Protein AF-A0A0A0D261-F1 (afdb_monomer_lite)

Structure (mmCIF, N/CA/C/O backbone):
data_AF-A0A0A0D261-F1
#
_entry.id   AF-A0A0A0D261-F1
#
loop_
_atom_site.group_PDB
_atom_site.id
_atom_site.type_symbol
_atom_site.label_atom_id
_atom_site.label_alt_id
_atom_site.label_comp_id
_atom_site.label_asym_id
_atom_site.label_entity_id
_atom_site.label_seq_id
_atom_site.pdbx_PDB_ins_code
_atom_site.Cartn_x
_atom_site.Cartn_y
_atom_site.Cartn_z
_atom_site.occupancy
_atom_site.B_iso_or_equiv
_atom_site.auth_seq_id
_atom_site.auth_comp_id
_atom_site.auth_asym_id
_atom_site.auth_atom_id
_atom_site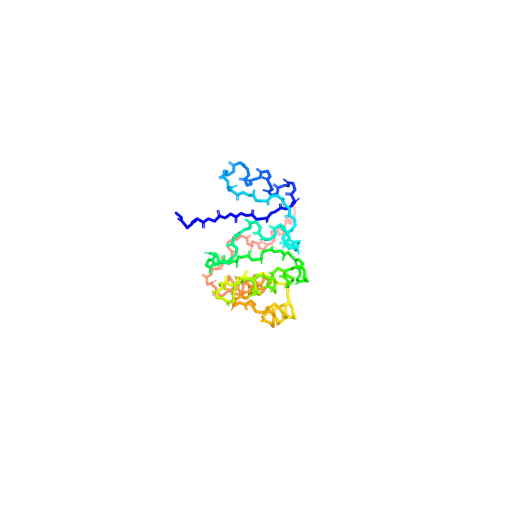.pdbx_PDB_model_num
ATOM 1 N N . GLY A 1 1 ? -12.262 15.986 -6.771 1.00 80.88 1 GLY A N 1
ATOM 2 C CA . GLY A 1 1 ? -11.494 14.756 -6.481 1.00 80.88 1 GLY A CA 1
ATOM 3 C C . GLY A 1 1 ? -12.122 14.017 -5.314 1.00 80.88 1 GLY A C 1
ATOM 4 O O . GLY A 1 1 ? -13.035 14.558 -4.700 1.00 80.88 1 GLY A O 1
ATOM 5 N N . ARG A 1 2 ? -11.674 12.793 -5.013 1.00 89.00 2 ARG A N 1
ATOM 6 C CA . ARG A 1 2 ? -11.987 12.128 -3.732 1.00 89.00 2 ARG A CA 1
ATOM 7 C C . ARG A 1 2 ? -11.030 12.676 -2.657 1.00 89.00 2 ARG A C 1
ATOM 9 O O . ARG A 1 2 ? -9.882 12.922 -3.016 1.00 89.00 2 ARG A O 1
ATOM 16 N N . PRO A 1 3 ? -11.467 12.891 -1.403 1.00 92.88 3 PRO A N 1
ATOM 17 C CA . PRO A 1 3 ? -10.566 13.320 -0.335 1.00 92.88 3 PRO A CA 1
ATOM 18 C C . PRO A 1 3 ? -9.530 12.228 -0.055 1.00 92.88 3 PRO A C 1
ATOM 20 O O . PRO A 1 3 ? -9.871 11.042 -0.064 1.00 92.88 3 PRO A O 1
ATOM 23 N N . PHE A 1 4 ? -8.284 12.638 0.160 1.00 96.75 4 PHE A N 1
ATOM 24 C CA . PHE A 1 4 ? -7.164 11.761 0.479 1.00 96.75 4 PHE A CA 1
ATOM 25 C C . PHE A 1 4 ? -6.130 12.528 1.310 1.00 96.75 4 PHE A C 1
ATOM 27 O O . PHE A 1 4 ? -6.078 13.754 1.244 1.00 96.75 4 PHE A O 1
ATOM 34 N N . LEU A 1 5 ? -5.309 11.781 2.043 1.00 97.38 5 LEU A N 1
ATOM 35 C CA . LEU A 1 5 ? -4.115 12.260 2.735 1.00 97.38 5 LEU A CA 1
ATOM 36 C C . LEU A 1 5 ? -2.947 11.339 2.378 1.00 97.38 5 LEU A C 1
ATOM 38 O O . LEU A 1 5 ? -3.167 10.211 1.926 1.00 97.38 5 LEU A O 1
ATOM 42 N N . VAL A 1 6 ? -1.721 11.803 2.591 1.00 98.31 6 VAL A N 1
ATOM 43 C CA . VAL A 1 6 ? -0.502 11.018 2.356 1.00 98.31 6 VAL A CA 1
ATOM 44 C C . VAL A 1 6 ? 0.251 10.808 3.670 1.00 98.31 6 VAL A C 1
ATOM 46 O O . VAL A 1 6 ? 0.303 11.710 4.498 1.00 98.31 6 VAL A O 1
ATOM 49 N N . ILE A 1 7 ? 0.829 9.622 3.871 1.00 98.50 7 ILE A N 1
ATOM 50 C CA . ILE A 1 7 ? 1.839 9.377 4.909 1.00 98.50 7 ILE A CA 1
ATOM 51 C C . ILE A 1 7 ? 3.184 9.257 4.198 1.00 98.50 7 ILE A C 1
ATOM 53 O O . ILE A 1 7 ? 3.288 8.480 3.250 1.00 98.50 7 ILE A O 1
ATOM 57 N N . GLU A 1 8 ? 4.177 10.033 4.618 1.00 97.94 8 GLU A N 1
ATOM 58 C CA . GLU A 1 8 ? 5.483 10.101 3.956 1.00 97.94 8 GLU A CA 1
ATOM 59 C C . GLU A 1 8 ? 6.569 10.543 4.948 1.00 97.94 8 GLU A C 1
ATOM 61 O O . GLU A 1 8 ? 6.310 11.377 5.819 1.00 97.94 8 GLU A O 1
ATOM 66 N N . ASP A 1 9 ? 7.784 10.007 4.819 1.00 96.12 9 ASP A N 1
ATOM 67 C CA . ASP A 1 9 ? 8.934 10.344 5.669 1.00 96.12 9 ASP A CA 1
ATOM 68 C C . ASP A 1 9 ? 10.150 10.875 4.896 1.00 96.12 9 ASP A C 1
ATOM 70 O O . ASP A 1 9 ? 11.070 11.417 5.511 1.00 96.12 9 ASP A O 1
ATOM 74 N N . ALA A 1 10 ? 10.145 10.810 3.562 1.00 95.94 10 ALA A N 1
ATOM 75 C CA . ALA A 1 10 ? 11.233 11.319 2.742 1.00 95.94 10 ALA A CA 1
ATOM 76 C C . ALA A 1 10 ? 11.102 12.825 2.443 1.00 95.94 10 ALA A C 1
ATOM 78 O O . ALA A 1 10 ? 10.098 13.302 1.905 1.00 95.94 10 ALA A O 1
ATOM 79 N N . ASP A 1 11 ? 12.180 13.578 2.685 1.00 96.44 11 ASP A N 1
ATOM 80 C CA . ASP A 1 11 ? 12.224 15.042 2.529 1.00 96.44 11 ASP A CA 1
ATOM 81 C C . ASP A 1 11 ? 11.793 15.534 1.137 1.00 96.44 11 ASP A C 1
ATOM 83 O O . ASP A 1 11 ? 11.065 16.521 1.002 1.00 96.44 11 ASP A O 1
ATOM 87 N N . GLN A 1 12 ? 12.240 14.854 0.075 1.00 96.81 12 GLN A N 1
ATOM 88 C CA . GLN A 1 12 ? 11.976 15.296 -1.295 1.00 96.81 12 GLN A CA 1
ATOM 89 C C . GLN A 1 12 ? 10.485 15.160 -1.679 1.00 96.81 12 GLN A C 1
ATOM 91 O O . GLN A 1 12 ? 9.918 16.147 -2.161 1.00 96.81 12 GLN A O 1
ATOM 96 N N . PRO A 1 13 ? 9.817 14.002 -1.499 1.00 96.19 13 PRO A N 1
ATOM 97 C CA . PRO A 1 13 ? 8.365 13.904 -1.645 1.00 96.19 13 PRO A CA 1
ATOM 98 C C . PRO A 1 13 ? 7.590 14.876 -0.749 1.00 96.19 13 PRO A C 1
ATOM 100 O O . PRO A 1 13 ? 6.662 15.524 -1.236 1.00 96.19 13 PRO A O 1
ATOM 103 N N . LEU A 1 14 ? 7.999 15.053 0.514 1.00 97.88 14 LEU A N 1
ATOM 104 C CA . LEU A 1 14 ? 7.348 15.980 1.447 1.00 97.88 14 LEU A CA 1
ATOM 105 C C . LEU A 1 14 ? 7.334 17.423 0.936 1.00 97.88 14 LEU A C 1
ATOM 107 O O . LEU A 1 14 ? 6.302 18.093 1.016 1.00 97.88 14 LEU A O 1
ATOM 111 N N . ALA A 1 15 ? 8.445 17.900 0.367 1.00 97.50 15 ALA A N 1
ATOM 112 C CA . ALA A 1 15 ? 8.504 19.231 -0.235 1.00 97.50 15 ALA A CA 1
ATOM 113 C C . ALA A 1 15 ? 7.461 19.394 -1.356 1.00 97.50 15 ALA A C 1
ATOM 115 O O . ALA A 1 15 ? 6.709 20.369 -1.365 1.00 97.50 15 ALA A O 1
ATOM 116 N N . ARG A 1 16 ? 7.336 18.395 -2.241 1.00 97.88 16 ARG A N 1
ATOM 117 C CA . ARG A 1 16 ? 6.357 18.409 -3.344 1.00 97.88 16 ARG A CA 1
ATOM 118 C C . ARG A 1 16 ? 4.913 18.345 -2.852 1.00 97.88 16 ARG A C 1
ATOM 120 O O . ARG A 1 16 ? 4.054 19.034 -3.393 1.00 97.88 16 ARG A O 1
ATOM 127 N N . LEU A 1 17 ? 4.633 17.531 -1.834 1.00 97.94 17 LEU A N 1
ATOM 128 C CA . LEU A 1 17 ? 3.298 17.428 -1.231 1.00 97.94 17 LEU A CA 1
ATOM 129 C C . LEU A 1 17 ? 2.875 18.762 -0.608 1.00 97.94 17 LEU A C 1
ATOM 131 O O . LEU A 1 17 ? 1.736 19.197 -0.788 1.00 97.94 17 LEU A O 1
ATOM 135 N N . ARG A 1 18 ? 3.816 19.447 0.054 1.00 96.62 18 ARG A N 1
ATOM 136 C CA . ARG A 1 18 ? 3.605 20.779 0.625 1.00 96.62 18 ARG A CA 1
ATOM 137 C C . ARG A 1 18 ? 3.319 21.824 -0.449 1.00 96.62 18 ARG A C 1
ATOM 139 O O . ARG A 1 18 ? 2.368 22.586 -0.303 1.00 96.62 18 ARG A O 1
ATOM 146 N N . GLU A 1 19 ? 4.112 21.849 -1.518 1.00 97.81 19 GLU A N 1
ATOM 147 C CA . GLU A 1 19 ? 3.897 22.738 -2.670 1.00 97.81 19 GLU A CA 1
ATOM 148 C C . GLU A 1 19 ? 2.536 22.494 -3.336 1.00 97.81 19 GLU A C 1
ATOM 150 O O . GLU A 1 19 ? 1.864 23.439 -3.744 1.00 97.81 19 GLU A O 1
ATOM 155 N N . ALA A 1 20 ? 2.100 21.234 -3.392 1.00 97.19 20 ALA A N 1
ATOM 156 C CA . ALA A 1 20 ? 0.804 20.840 -3.934 1.00 97.19 20 ALA A CA 1
ATOM 157 C C . ALA A 1 20 ? -0.381 21.078 -2.975 1.00 97.19 20 ALA A C 1
ATOM 159 O O . ALA A 1 20 ? -1.527 20.856 -3.369 1.00 97.19 20 ALA A O 1
ATOM 160 N N . GLY A 1 21 ? -0.136 21.503 -1.728 1.00 97.06 21 GLY A N 1
ATOM 161 C CA . GLY A 1 21 ? -1.181 21.702 -0.719 1.00 97.06 21 GLY A CA 1
ATOM 162 C C . GLY A 1 21 ? -1.893 20.41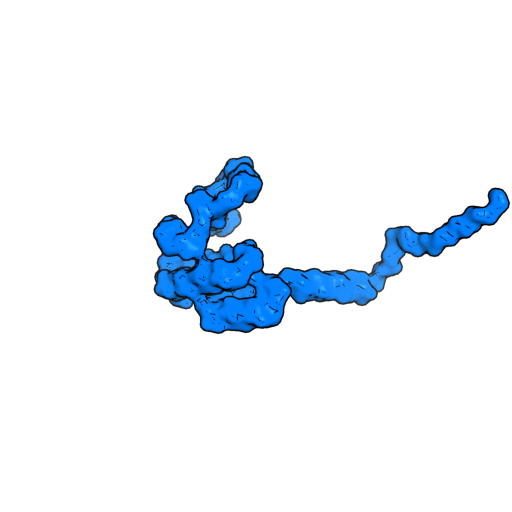0 -0.300 1.00 97.06 21 GLY A C 1
ATOM 163 O O . GLY A 1 21 ? -3.070 20.451 0.056 1.00 97.06 21 GLY A O 1
ATOM 164 N N . ILE A 1 22 ? -1.209 19.265 -0.380 1.00 97.69 22 ILE A N 1
ATOM 165 C CA . ILE A 1 22 ? -1.761 17.952 -0.029 1.00 97.69 22 ILE A CA 1
ATOM 166 C C . ILE A 1 22 ? -1.598 17.712 1.475 1.00 97.69 22 ILE A C 1
ATOM 168 O O . ILE A 1 22 ? -0.503 17.831 2.029 1.00 97.69 22 ILE A O 1
ATOM 172 N N . GLU A 1 23 ? -2.693 17.338 2.137 1.00 97.50 23 GLU A N 1
ATOM 173 C CA . GLU A 1 23 ? -2.677 16.940 3.545 1.00 97.50 23 GLU A CA 1
ATOM 174 C C . GLU A 1 23 ? -1.739 15.745 3.750 1.00 97.50 23 GLU A C 1
ATOM 176 O O . GLU A 1 23 ? -1.866 14.715 3.084 1.00 97.50 23 GLU A O 1
ATOM 181 N N . THR A 1 24 ? -0.775 15.904 4.658 1.00 98.38 24 THR A N 1
ATOM 182 C CA . THR A 1 24 ? 0.314 14.942 4.835 1.00 98.38 24 THR A CA 1
ATOM 183 C C . THR A 1 24 ? 0.597 14.695 6.312 1.00 98.38 24 THR A C 1
ATOM 185 O O . THR A 1 24 ? 0.771 15.63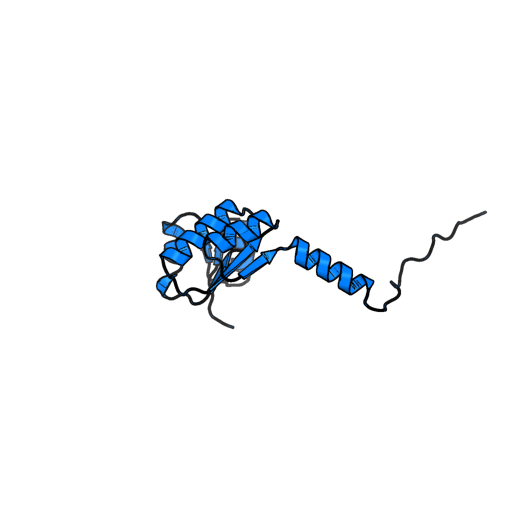8 7.084 1.00 98.38 24 THR A O 1
ATOM 188 N N . ILE A 1 25 ? 0.686 13.423 6.688 1.00 98.38 25 ILE A N 1
ATOM 189 C CA . ILE A 1 25 ? 1.221 12.956 7.965 1.00 98.38 25 ILE A CA 1
ATOM 190 C C . ILE A 1 25 ? 2.701 12.653 7.737 1.00 98.38 25 ILE A C 1
ATOM 192 O O . ILE A 1 25 ? 3.046 11.805 6.917 1.00 98.38 25 ILE A O 1
ATOM 196 N N . ILE A 1 26 ? 3.575 13.355 8.454 1.00 98.06 26 ILE A N 1
ATOM 197 C CA . ILE A 1 26 ? 5.020 13.144 8.347 1.00 98.06 26 ILE A CA 1
ATOM 198 C C . ILE A 1 26 ? 5.412 11.985 9.262 1.00 98.06 26 ILE A C 1
ATOM 200 O O . ILE A 1 26 ? 5.279 12.095 10.482 1.00 98.06 26 ILE A O 1
ATOM 204 N N . GLY A 1 27 ? 5.894 10.889 8.683 1.00 97.62 27 GLY A N 1
ATOM 205 C CA . GLY A 1 27 ? 6.343 9.719 9.431 1.00 97.62 27 GLY A CA 1
ATOM 206 C C . GLY A 1 27 ? 6.306 8.429 8.620 1.00 97.62 27 GLY A C 1
ATOM 207 O O . GLY A 1 27 ? 5.739 8.367 7.533 1.00 97.62 27 GLY A O 1
ATOM 208 N N . ASN A 1 28 ? 6.907 7.379 9.174 1.00 97.44 28 ASN A N 1
ATOM 209 C CA . ASN A 1 28 ? 6.965 6.074 8.531 1.00 97.44 28 ASN A CA 1
ATOM 210 C C . ASN A 1 28 ? 5.657 5.297 8.762 1.00 97.44 28 ASN A C 1
ATOM 212 O O . ASN A 1 28 ? 5.311 4.979 9.900 1.00 97.44 28 ASN A O 1
ATOM 216 N N . ALA A 1 29 ? 4.953 4.948 7.684 1.00 97.88 29 ALA A N 1
ATOM 217 C CA . ALA A 1 29 ? 3.674 4.234 7.736 1.00 97.88 29 ALA A CA 1
ATOM 218 C C . ALA A 1 29 ? 3.757 2.803 8.310 1.00 97.88 29 ALA A C 1
ATOM 220 O O . ALA A 1 29 ? 2.726 2.226 8.643 1.00 97.88 29 ALA A O 1
ATOM 221 N N . VAL A 1 30 ? 4.952 2.217 8.440 1.00 98.00 30 VAL A N 1
ATOM 222 C CA . VAL A 1 30 ? 5.158 0.928 9.125 1.00 98.00 30 VAL A CA 1
ATOM 223 C C . VAL A 1 30 ? 4.907 1.054 10.632 1.00 98.00 30 VAL A C 1
ATOM 225 O O . VAL A 1 30 ? 4.520 0.077 11.275 1.00 98.00 30 VAL A O 1
ATOM 228 N N . VAL A 1 31 ? 5.110 2.247 11.200 1.00 98.25 31 VAL A N 1
ATOM 229 C CA . VAL A 1 31 ? 4.896 2.527 12.624 1.00 98.25 31 VAL A CA 1
ATOM 230 C C . VAL A 1 31 ? 3.396 2.630 12.898 1.00 98.25 31 VAL A C 1
ATOM 232 O O . VAL A 1 31 ? 2.716 3.501 12.353 1.00 98.25 31 VAL A O 1
ATOM 235 N N . ALA A 1 32 ? 2.882 1.759 13.769 1.00 96.94 32 ALA A N 1
ATOM 236 C CA . ALA A 1 32 ? 1.451 1.644 14.053 1.00 96.94 32 ALA A CA 1
ATOM 237 C C . ALA A 1 32 ? 0.833 2.959 14.549 1.00 96.94 32 ALA A C 1
ATOM 239 O O . ALA A 1 32 ? -0.280 3.310 14.158 1.00 96.94 32 ALA A O 1
ATOM 240 N N . GLU A 1 33 ? 1.563 3.718 15.369 1.00 97.75 33 GLU A N 1
ATOM 241 C CA . GLU A 1 33 ? 1.133 5.024 15.864 1.00 97.75 33 GLU A CA 1
ATOM 242 C C . GLU A 1 33 ? 0.965 6.036 14.726 1.00 97.75 33 GLU A C 1
ATOM 244 O O . GLU A 1 33 ? -0.011 6.782 14.718 1.00 97.75 33 GLU A O 1
ATOM 249 N N . VAL A 1 34 ? 1.874 6.037 13.742 1.00 98.31 34 VAL A N 1
ATOM 250 C CA . VAL A 1 34 ? 1.802 6.918 12.565 1.00 98.31 34 VAL A CA 1
ATOM 251 C C . VAL A 1 34 ? 0.650 6.494 11.661 1.00 98.31 34 VAL A C 1
ATOM 253 O O . VAL A 1 34 ? -0.164 7.325 11.263 1.00 98.31 34 VAL A O 1
ATOM 256 N N . LEU A 1 35 ? 0.539 5.197 11.368 1.00 98.00 35 LEU A N 1
ATOM 257 C CA . LEU A 1 35 ? -0.530 4.658 10.531 1.00 98.00 35 LEU A CA 1
ATOM 258 C C . LEU A 1 35 ? -1.919 4.901 11.148 1.00 98.00 35 LEU A C 1
ATOM 260 O O . LEU A 1 35 ? -2.881 5.193 10.435 1.00 98.00 35 LEU A O 1
ATOM 264 N N . GLY A 1 36 ? -2.020 4.848 12.479 1.00 96.75 36 GLY A N 1
ATOM 265 C CA . GLY A 1 36 ? -3.244 5.125 13.231 1.00 96.75 36 GLY A CA 1
ATOM 266 C C . GLY A 1 36 ? -3.775 6.552 13.059 1.00 96.75 36 GLY A C 1
ATOM 267 O O . GLY A 1 36 ? -4.990 6.758 13.107 1.00 96.75 36 GLY A O 1
ATOM 268 N N . LEU A 1 37 ? -2.905 7.528 12.773 1.00 97.69 37 LEU A N 1
ATOM 269 C CA . LEU A 1 37 ? -3.306 8.914 12.503 1.00 97.69 37 LEU A CA 1
ATOM 270 C C . LEU A 1 37 ? -4.129 9.053 11.209 1.00 97.69 37 LEU A C 1
ATOM 272 O O . LEU A 1 37 ? -4.849 10.036 11.049 1.00 97.69 37 LEU A O 1
ATOM 276 N N . ALA A 1 38 ? -4.081 8.068 10.305 1.00 97.25 38 ALA A N 1
ATOM 277 C CA . ALA A 1 38 ? -4.783 8.108 9.021 1.00 97.25 38 ALA A CA 1
ATOM 278 C C . ALA A 1 38 ? -6.264 7.686 9.080 1.00 97.25 38 ALA A C 1
ATOM 280 O O . ALA A 1 38 ? -6.917 7.606 8.040 1.00 97.25 38 ALA A O 1
ATOM 281 N N . ASN A 1 39 ? -6.809 7.405 10.272 1.00 96.50 39 ASN A N 1
ATOM 282 C CA . ASN A 1 39 ? -8.216 7.029 10.469 1.00 96.50 39 ASN A CA 1
ATOM 283 C C . ASN A 1 39 ? -8.679 5.881 9.543 1.00 96.50 39 ASN A C 1
ATOM 285 O O . ASN A 1 39 ? -9.742 5.930 8.912 1.00 96.50 39 ASN A O 1
ATOM 289 N N . LEU A 1 40 ? -7.872 4.818 9.472 1.00 97.19 40 LEU A N 1
ATOM 290 C CA . LEU A 1 40 ? -8.151 3.634 8.655 1.00 97.19 40 LEU A CA 1
ATOM 291 C C . LEU A 1 40 ? -9.558 3.027 8.838 1.00 97.19 40 LEU A C 1
ATOM 293 O O . LEU A 1 40 ? -10.121 2.596 7.829 1.00 97.19 40 LEU A O 1
ATOM 297 N N . PRO A 1 41 ? -10.182 3.025 10.039 1.00 97.25 41 PRO A N 1
ATOM 298 C CA . PRO A 1 41 ? -11.554 2.535 10.203 1.00 97.25 41 PRO A CA 1
ATOM 299 C C . PRO A 1 41 ? -12.595 3.241 9.319 1.00 97.25 41 PRO A C 1
ATOM 301 O O . PRO A 1 41 ? -13.584 2.625 8.932 1.00 97.25 41 PRO A O 1
ATOM 304 N N . ALA A 1 42 ? -12.381 4.515 8.973 1.00 95.81 42 ALA A N 1
ATOM 305 C CA . ALA A 1 42 ? -13.269 5.281 8.093 1.00 95.81 42 ALA A CA 1
ATOM 306 C C . ALA A 1 42 ? -12.784 5.341 6.632 1.00 95.81 42 ALA A C 1
ATOM 308 O O . ALA A 1 42 ? -13.523 5.783 5.743 1.00 95.81 42 ALA A O 1
ATOM 309 N N . ALA A 1 43 ? -11.545 4.924 6.362 1.00 97.19 43 ALA A N 1
ATOM 310 C CA . ALA A 1 43 ? -10.975 4.935 5.025 1.00 97.19 43 ALA A CA 1
ATOM 311 C C . ALA A 1 43 ? -11.623 3.858 4.139 1.00 97.19 43 ALA A C 1
ATOM 313 O O . ALA A 1 43 ? -11.826 2.716 4.544 1.00 97.19 43 ALA A O 1
ATOM 314 N N . ARG A 1 44 ? -11.935 4.219 2.889 1.00 96.56 44 ARG A N 1
ATOM 315 C CA . ARG A 1 44 ? -12.485 3.275 1.896 1.00 96.56 44 ARG A CA 1
ATOM 316 C C . ARG A 1 44 ? -11.404 2.546 1.109 1.00 96.56 44 ARG A C 1
ATOM 318 O O . ARG A 1 44 ? -11.648 1.453 0.609 1.00 96.56 44 ARG A O 1
ATOM 325 N N . GLN A 1 45 ? -10.261 3.196 0.912 1.00 98.06 45 GLN A N 1
ATOM 326 C CA . GLN A 1 45 ? -9.183 2.719 0.055 1.00 98.06 45 GLN A CA 1
ATOM 327 C C . GLN A 1 45 ? -7.835 3.116 0.655 1.00 98.06 45 GLN A C 1
ATOM 329 O O . GLN A 1 45 ? -7.721 4.202 1.221 1.00 98.06 45 GLN A O 1
ATOM 334 N N . LEU A 1 46 ? -6.834 2.259 0.479 1.00 98.50 46 LEU A N 1
ATOM 335 C CA . LEU A 1 46 ? -5.439 2.499 0.825 1.00 98.50 46 LEU A CA 1
ATOM 336 C C . LEU A 1 46 ? -4.562 2.142 -0.375 1.00 98.50 46 LEU A C 1
ATOM 338 O O . LEU A 1 46 ? -4.670 1.045 -0.921 1.00 98.50 46 LEU A O 1
ATOM 342 N N . ALA A 1 47 ? -3.682 3.062 -0.762 1.00 98.38 47 ALA A N 1
ATOM 343 C CA . ALA A 1 47 ? -2.617 2.798 -1.718 1.00 98.38 47 ALA A CA 1
ATOM 344 C C . ALA A 1 47 ? -1.287 2.671 -0.965 1.00 98.38 47 ALA A C 1
ATOM 346 O O . ALA A 1 47 ? -0.884 3.600 -0.271 1.00 98.38 47 ALA A O 1
ATOM 347 N N . VAL A 1 48 ? -0.605 1.535 -1.113 1.00 98.38 48 VAL A N 1
ATOM 348 C CA . VAL A 1 48 ? 0.718 1.281 -0.528 1.00 98.38 48 VAL A CA 1
ATOM 349 C C . VAL A 1 48 ? 1.749 1.309 -1.651 1.00 98.38 48 VAL A C 1
ATOM 351 O O . VAL A 1 48 ? 1.896 0.347 -2.404 1.00 98.38 48 VAL A O 1
ATOM 354 N N . ALA A 1 49 ? 2.440 2.440 -1.783 1.00 96.06 49 ALA A N 1
ATOM 355 C CA . ALA A 1 49 ? 3.435 2.687 -2.831 1.00 96.06 49 ALA A CA 1
ATOM 356 C C . ALA A 1 49 ? 4.888 2.594 -2.323 1.00 96.06 49 ALA A C 1
ATOM 358 O O . ALA A 1 49 ? 5.797 3.146 -2.943 1.00 96.06 49 ALA A O 1
ATOM 359 N N . VAL A 1 50 ? 5.098 1.896 -1.204 1.00 94.50 50 VAL A N 1
ATOM 360 C CA . VAL A 1 50 ? 6.414 1.683 -0.589 1.00 94.50 50 VAL A CA 1
ATOM 361 C C . VAL A 1 50 ? 7.214 0.679 -1.432 1.00 94.50 50 VAL A C 1
ATOM 363 O O . VAL A 1 50 ? 6.674 -0.374 -1.771 1.00 94.50 50 VAL A O 1
ATOM 366 N N . PRO A 1 51 ? 8.474 0.976 -1.806 1.00 90.69 51 PRO A N 1
ATOM 367 C CA . PRO A 1 51 ? 9.266 0.104 -2.678 1.00 90.69 51 PRO A CA 1
ATOM 368 C C . PRO A 1 51 ? 9.695 -1.200 -1.995 1.00 90.69 51 PRO A C 1
ATOM 370 O O . PRO A 1 51 ? 9.909 -2.207 -2.661 1.00 90.69 51 PRO A O 1
ATOM 373 N N . ASN A 1 52 ? 9.833 -1.191 -0.669 1.00 95.25 52 ASN A N 1
ATOM 374 C CA . ASN A 1 52 ? 10.193 -2.370 0.101 1.00 95.25 52 ASN A CA 1
ATOM 375 C C . ASN A 1 52 ? 8.948 -3.225 0.387 1.00 95.25 52 ASN A C 1
ATOM 377 O O . ASN A 1 52 ? 8.041 -2.800 1.102 1.00 95.25 52 ASN A O 1
ATOM 381 N N . ALA A 1 53 ? 8.920 -4.454 -0.130 1.00 94.12 53 ALA A N 1
ATOM 382 C CA . ALA A 1 53 ? 7.771 -5.343 0.009 1.00 94.12 53 ALA A CA 1
ATOM 383 C C . ALA A 1 53 ? 7.508 -5.830 1.444 1.00 94.12 53 ALA A C 1
ATOM 385 O O . ALA A 1 53 ? 6.359 -6.117 1.779 1.00 94.12 53 ALA A O 1
ATOM 386 N N . PHE A 1 54 ? 8.528 -5.896 2.305 1.00 96.19 54 PHE A N 1
ATOM 387 C CA . PHE A 1 54 ? 8.332 -6.242 3.716 1.00 96.19 54 PHE A CA 1
ATOM 388 C C . PHE A 1 54 ? 7.636 -5.105 4.462 1.00 96.19 54 PHE A C 1
ATOM 390 O O . PHE A 1 54 ? 6.674 -5.343 5.189 1.00 96.19 54 PHE A O 1
ATOM 397 N N . GLU A 1 55 ? 8.080 -3.867 4.241 1.00 97.88 55 GLU A N 1
ATOM 398 C CA . GLU A 1 55 ? 7.442 -2.672 4.803 1.00 97.88 55 GLU A CA 1
ATOM 399 C C . GLU A 1 55 ? 6.012 -2.519 4.283 1.00 97.88 55 GLU A C 1
ATOM 401 O O . GLU A 1 55 ? 5.075 -2.355 5.067 1.00 97.88 55 GLU A O 1
ATOM 406 N N . ALA A 1 56 ? 5.821 -2.673 2.968 1.00 98.25 56 ALA A N 1
ATOM 407 C CA . ALA A 1 56 ? 4.499 -2.682 2.360 1.00 98.25 56 ALA A CA 1
ATOM 408 C C . ALA A 1 56 ? 3.606 -3.768 2.981 1.00 98.25 56 ALA A C 1
ATOM 410 O O . ALA A 1 56 ? 2.459 -3.493 3.327 1.00 98.25 56 ALA A O 1
ATOM 411 N N . GLY A 1 57 ? 4.137 -4.974 3.195 1.00 98.31 57 GLY A N 1
ATOM 412 C CA . GLY A 1 57 ? 3.425 -6.068 3.849 1.00 98.31 57 GLY A CA 1
ATOM 413 C C . GLY A 1 57 ? 2.985 -5.737 5.276 1.00 98.31 57 GLY A C 1
ATOM 414 O O . GLY A 1 57 ? 1.838 -6.005 5.638 1.00 98.31 57 GLY A O 1
ATOM 415 N N . GLN A 1 58 ? 3.843 -5.094 6.074 1.00 98.50 58 GLN A N 1
ATOM 416 C CA . GLN A 1 58 ? 3.471 -4.643 7.420 1.00 98.50 58 GLN A CA 1
ATOM 417 C C . GLN A 1 58 ? 2.313 -3.642 7.378 1.00 98.50 58 GLN A C 1
ATOM 419 O O . GLN A 1 58 ? 1.344 -3.803 8.120 1.00 98.50 58 GLN A O 1
ATOM 424 N N . ILE A 1 59 ? 2.369 -2.664 6.471 1.00 98.69 59 ILE A N 1
ATOM 425 C CA . ILE A 1 59 ? 1.302 -1.669 6.292 1.00 98.69 59 ILE A CA 1
ATOM 426 C C . ILE A 1 59 ? -0.009 -2.352 5.887 1.00 98.69 59 ILE A C 1
ATOM 428 O O . ILE A 1 59 ? -1.055 -2.070 6.469 1.00 98.69 59 ILE A O 1
ATOM 432 N N . VAL A 1 60 ? 0.038 -3.283 4.926 1.00 98.75 60 VAL A N 1
ATOM 433 C CA . VAL A 1 60 ? -1.132 -4.052 4.466 1.00 98.75 60 VAL A CA 1
ATOM 434 C C . VAL A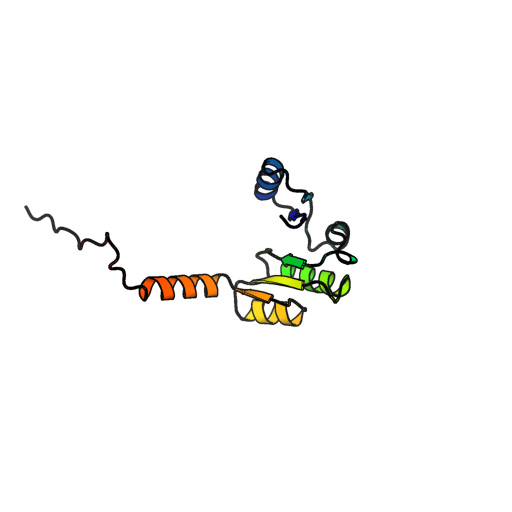 1 60 ? -1.762 -4.825 5.625 1.00 98.75 60 VAL A C 1
ATOM 436 O O . VAL A 1 60 ? -2.967 -4.711 5.852 1.00 98.75 60 VAL A O 1
ATOM 439 N N . SER A 1 61 ? -0.956 -5.570 6.387 1.00 98.50 61 SER A N 1
ATOM 440 C CA . SER A 1 61 ? -1.441 -6.385 7.503 1.00 98.50 61 SER A CA 1
ATOM 441 C C . SER A 1 61 ? -2.068 -5.527 8.603 1.00 98.50 61 SER A C 1
ATOM 443 O O . SER A 1 61 ? -3.148 -5.853 9.099 1.00 98.50 61 SER A O 1
ATOM 445 N N . GLN A 1 62 ? -1.418 -4.423 8.981 1.00 98.44 62 GLN A N 1
ATOM 446 C CA . GLN A 1 62 ? -1.944 -3.502 9.990 1.00 98.44 62 GLN A CA 1
ATOM 447 C C . GLN A 1 62 ? -3.237 -2.835 9.513 1.00 98.44 62 GLN A C 1
ATOM 449 O O . GLN A 1 62 ? -4.211 -2.757 10.264 1.00 98.44 62 GLN A O 1
ATOM 454 N N . ALA A 1 63 ? -3.287 -2.412 8.249 1.00 98.44 63 ALA A N 1
ATOM 455 C CA . ALA A 1 63 ? -4.467 -1.766 7.701 1.00 98.44 63 ALA A CA 1
ATOM 456 C C . ALA A 1 63 ? -5.662 -2.710 7.594 1.00 98.44 63 ALA A C 1
ATOM 458 O O . ALA A 1 63 ? -6.778 -2.329 7.949 1.00 98.44 63 ALA A O 1
ATOM 459 N N . ARG A 1 64 ? -5.426 -3.957 7.176 1.00 98.25 64 ARG A N 1
ATOM 460 C CA . ARG A 1 64 ? -6.465 -4.985 7.116 1.00 98.25 64 ARG A CA 1
ATOM 461 C C . ARG A 1 64 ? -6.978 -5.358 8.508 1.00 98.25 64 ARG A C 1
ATOM 463 O O . ARG A 1 64 ? -8.174 -5.590 8.662 1.00 98.25 64 ARG A O 1
ATOM 470 N N . ALA A 1 65 ? -6.108 -5.371 9.521 1.00 97.88 65 ALA A N 1
ATOM 471 C CA . ALA A 1 65 ? -6.509 -5.586 10.910 1.00 97.88 65 ALA A CA 1
ATOM 472 C C . ALA A 1 65 ? -7.362 -4.427 11.459 1.00 97.88 65 ALA A C 1
ATOM 474 O O . ALA A 1 65 ? -8.365 -4.669 12.127 1.00 97.88 65 ALA A O 1
ATOM 475 N N . ALA A 1 66 ? -6.999 -3.178 11.151 1.00 97.88 66 ALA A N 1
ATOM 476 C CA . ALA A 1 66 ? -7.745 -1.993 11.578 1.00 97.88 66 ALA A CA 1
ATOM 477 C C . ALA A 1 66 ? -9.096 -1.843 10.857 1.00 97.88 66 ALA A C 1
ATOM 479 O O . ALA A 1 66 ? -10.066 -1.356 11.439 1.00 97.88 66 ALA A O 1
ATOM 480 N N . ASN A 1 67 ? -9.163 -2.249 9.588 1.00 98.38 67 ASN A N 1
ATOM 481 C CA . ASN A 1 67 ? -10.371 -2.206 8.779 1.00 98.38 67 ASN A CA 1
ATOM 482 C C . ASN A 1 67 ? -10.407 -3.394 7.800 1.00 98.38 67 ASN A C 1
ATOM 484 O O . ASN A 1 67 ? -9.875 -3.298 6.693 1.00 98.38 67 ASN A O 1
ATOM 488 N N . PRO A 1 68 ? -11.094 -4.499 8.145 1.00 97.81 68 PRO A N 1
ATOM 489 C CA . PRO A 1 68 ? -11.205 -5.656 7.258 1.00 97.81 68 PRO A CA 1
ATOM 490 C C . PRO A 1 68 ? -11.839 -5.349 5.894 1.00 97.81 68 PRO A C 1
ATOM 492 O O . PRO A 1 68 ? -11.590 -6.078 4.937 1.00 97.81 68 PRO A O 1
ATOM 495 N N . GLY A 1 69 ? -12.633 -4.275 5.788 1.00 97.75 69 GLY A N 1
ATOM 496 C CA . GLY A 1 69 ? -13.339 -3.869 4.571 1.00 97.75 69 GLY A CA 1
ATOM 497 C C . GLY A 1 69 ? -12.633 -2.812 3.713 1.00 97.75 69 GLY A C 1
ATOM 498 O O . GLY A 1 69 ? -13.182 -2.430 2.680 1.00 97.75 69 GLY A O 1
ATOM 499 N N . ILE A 1 70 ? -11.456 -2.311 4.107 1.00 98.25 70 ILE A N 1
ATOM 500 C CA . ILE A 1 70 ? -10.719 -1.313 3.313 1.00 98.25 70 ILE A CA 1
ATOM 501 C C . ILE A 1 70 ? -10.205 -1.931 2.010 1.00 98.25 70 ILE A C 1
ATOM 503 O O . ILE A 1 70 ? -9.652 -3.021 2.030 1.00 98.25 70 ILE A O 1
ATOM 507 N N . ALA A 1 71 ? -10.343 -1.262 0.865 1.00 98.62 71 ALA A N 1
ATOM 508 C CA . ALA A 1 71 ? -9.724 -1.768 -0.361 1.00 98.62 71 ALA A CA 1
ATOM 509 C C . ALA A 1 71 ? -8.233 -1.393 -0.402 1.00 98.62 71 ALA A C 1
ATOM 511 O O . ALA A 1 71 ? -7.902 -0.206 -0.417 1.00 98.62 71 ALA A O 1
ATOM 512 N N . ILE A 1 72 ? -7.335 -2.373 -0.436 1.00 98.81 72 ILE A N 1
ATOM 513 C CA . ILE A 1 72 ? -5.884 -2.169 -0.405 1.00 98.81 72 ILE A CA 1
ATOM 514 C C . ILE A 1 72 ? -5.286 -2.456 -1.782 1.00 98.81 72 ILE A C 1
ATOM 516 O O . ILE A 1 72 ? -5.399 -3.565 -2.308 1.00 98.81 72 ILE A O 1
ATOM 520 N N . ILE A 1 73 ? -4.610 -1.452 -2.340 1.00 98.62 73 ILE A N 1
ATOM 521 C CA . ILE A 1 73 ? -3.853 -1.540 -3.585 1.00 98.62 73 ILE A CA 1
ATOM 522 C C . ILE A 1 73 ? -2.377 -1.359 -3.246 1.00 98.62 73 ILE A C 1
ATOM 524 O O . ILE A 1 73 ? -1.983 -0.297 -2.770 1.00 98.62 73 ILE A O 1
ATOM 528 N N . ALA A 1 74 ? -1.559 -2.376 -3.492 1.00 98.38 74 ALA A N 1
ATOM 529 C CA . ALA A 1 74 ? -0.133 -2.339 -3.191 1.00 98.38 74 ALA A CA 1
ATOM 530 C C . ALA A 1 74 ? 0.725 -2.401 -4.461 1.00 98.38 74 ALA A C 1
ATOM 532 O O . ALA A 1 74 ? 0.329 -2.973 -5.479 1.00 98.38 74 ALA A O 1
ATOM 533 N N . ARG A 1 75 ? 1.916 -1.813 -4.396 1.00 97.75 75 ARG A N 1
ATOM 534 C CA . ARG A 1 75 ? 2.963 -1.958 -5.409 1.00 97.75 75 ARG A CA 1
ATOM 535 C C . ARG A 1 75 ? 3.840 -3.172 -5.093 1.00 97.75 75 ARG A C 1
ATOM 537 O O . ARG A 1 75 ? 4.117 -3.437 -3.930 1.00 97.75 75 ARG A O 1
ATOM 544 N N . ALA A 1 76 ? 4.299 -3.864 -6.131 1.00 97.12 76 ALA A N 1
ATOM 545 C CA . ALA A 1 76 ? 5.306 -4.919 -6.050 1.00 97.12 76 ALA A CA 1
ATOM 546 C C . ALA A 1 76 ? 6.332 -4.802 -7.187 1.00 97.12 76 ALA A C 1
ATOM 548 O O . ALA A 1 76 ? 6.085 -4.119 -8.189 1.00 97.12 76 ALA A O 1
ATOM 549 N N . HIS A 1 77 ? 7.443 -5.517 -7.025 1.00 95.56 77 HIS A N 1
ATOM 550 C CA . HIS A 1 77 ? 8.560 -5.596 -7.962 1.00 95.56 77 HIS A CA 1
ATOM 551 C C . HIS A 1 77 ? 8.876 -7.016 -8.463 1.00 95.56 77 HIS A C 1
ATOM 553 O O . HIS A 1 77 ? 9.688 -7.212 -9.368 1.00 95.56 77 HIS A O 1
ATOM 559 N N . SER A 1 78 ? 8.240 -8.038 -7.887 1.00 96.06 78 SER A N 1
ATOM 560 C CA . SER A 1 78 ? 8.407 -9.434 -8.299 1.00 96.06 78 SER A CA 1
ATOM 561 C C . SER A 1 78 ? 7.141 -10.256 -8.070 1.00 96.06 78 SER A C 1
ATOM 563 O O . SER A 1 78 ? 6.262 -9.872 -7.296 1.00 96.06 78 SER A O 1
ATOM 565 N N . ASP A 1 79 ? 7.055 -11.423 -8.710 1.00 96.31 79 ASP A N 1
ATOM 566 C CA . ASP A 1 79 ? 5.937 -12.352 -8.510 1.00 96.31 79 ASP A CA 1
ATOM 567 C C . ASP A 1 79 ? 5.846 -12.849 -7.058 1.00 96.31 79 ASP A C 1
ATOM 569 O O . ASP A 1 79 ? 4.748 -12.963 -6.513 1.00 96.31 79 ASP A O 1
ATOM 573 N N . ALA A 1 80 ? 6.994 -13.072 -6.409 1.00 97.19 80 ALA A N 1
ATOM 574 C CA . ALA A 1 80 ? 7.058 -13.457 -5.000 1.00 97.19 80 ALA A CA 1
ATOM 575 C C . ALA A 1 80 ? 6.484 -12.367 -4.081 1.00 97.19 80 ALA A C 1
ATOM 577 O O . ALA A 1 80 ? 5.746 -12.664 -3.143 1.00 97.19 80 ALA A O 1
ATOM 578 N N . GLU A 1 81 ? 6.767 -11.094 -4.365 1.00 97.62 81 GLU A N 1
ATOM 579 C CA . GLU A 1 81 ? 6.192 -9.975 -3.613 1.00 97.62 81 GLU A CA 1
ATOM 580 C C . GLU A 1 81 ? 4.689 -9.827 -3.863 1.00 97.62 81 GLU A C 1
ATOM 582 O O . GLU A 1 81 ? 3.936 -9.537 -2.934 1.00 97.62 81 GLU A O 1
ATOM 587 N N . VAL A 1 82 ? 4.229 -10.073 -5.095 1.00 98.00 82 VAL A N 1
ATOM 588 C CA . VAL A 1 82 ? 2.795 -10.100 -5.419 1.00 98.00 82 VAL A CA 1
ATOM 589 C C . VAL A 1 82 ? 2.072 -11.149 -4.584 1.00 98.00 82 VAL A C 1
ATOM 591 O O . VAL A 1 82 ? 1.033 -10.851 -3.990 1.00 98.00 82 VAL A O 1
ATOM 594 N N . GLU A 1 83 ? 2.603 -12.369 -4.536 1.00 98.06 83 GLU A N 1
ATOM 595 C CA . GLU A 1 83 ? 2.039 -13.448 -3.730 1.00 98.06 83 GLU A CA 1
ATOM 596 C C . GLU A 1 83 ? 2.065 -13.099 -2.237 1.00 98.06 83 GLU A C 1
ATOM 598 O O . GLU A 1 83 ? 1.039 -13.213 -1.562 1.00 98.06 83 GLU A O 1
ATOM 603 N N . HIS A 1 84 ? 3.190 -12.573 -1.744 1.00 98.12 84 HIS A N 1
ATOM 604 C CA . HIS A 1 84 ? 3.338 -12.151 -0.356 1.00 98.12 84 HIS A CA 1
ATOM 605 C C . HIS A 1 84 ? 2.286 -11.108 0.049 1.00 98.12 84 HIS A C 1
ATOM 607 O O . HIS A 1 84 ? 1.535 -11.323 1.001 1.00 98.12 84 HIS A O 1
ATOM 613 N N . LEU A 1 85 ? 2.156 -10.012 -0.701 1.00 98.50 85 LEU A N 1
ATOM 614 C CA . LEU A 1 85 ? 1.224 -8.927 -0.378 1.00 98.50 85 LEU A CA 1
ATOM 615 C C . LEU A 1 85 ? -0.242 -9.366 -0.479 1.00 98.50 85 LEU A C 1
ATOM 617 O O . LEU A 1 85 ? -1.062 -8.969 0.351 1.00 98.50 85 LEU A O 1
ATOM 621 N N . ARG A 1 86 ? -0.581 -10.230 -1.445 1.00 98.31 86 ARG A N 1
ATOM 622 C CA . ARG A 1 86 ? -1.919 -10.838 -1.527 1.00 98.31 86 ARG A CA 1
ATOM 623 C C . ARG A 1 86 ? -2.216 -11.710 -0.316 1.00 98.31 86 ARG A C 1
ATOM 625 O O . ARG A 1 86 ? -3.307 -11.610 0.236 1.00 98.31 86 ARG A O 1
ATOM 632 N N . SER A 1 87 ? -1.253 -12.521 0.123 1.00 98.31 87 SER A N 1
ATOM 633 C CA . SER A 1 87 ? -1.428 -13.391 1.293 1.00 98.31 87 SER A CA 1
ATOM 634 C C . SER A 1 87 ? -1.684 -12.605 2.587 1.00 98.31 87 SER A C 1
ATOM 636 O O . SER A 1 87 ? -2.395 -13.084 3.466 1.00 98.31 87 SER A O 1
ATOM 638 N N . LEU A 1 88 ? -1.170 -11.372 2.673 1.00 98.38 88 LEU A N 1
ATOM 639 C CA . LEU A 1 88 ? -1.393 -10.443 3.787 1.00 98.38 88 LEU A CA 1
ATOM 640 C C . LEU A 1 88 ? -2.704 -9.649 3.684 1.00 98.38 88 LEU A C 1
ATOM 642 O O . LEU A 1 88 ? -3.054 -8.913 4.606 1.00 98.38 88 LEU A O 1
ATOM 646 N N . GLY A 1 89 ? -3.443 -9.801 2.584 1.00 98.00 89 GLY A N 1
ATOM 647 C CA . GLY A 1 89 ? -4.747 -9.179 2.394 1.00 98.00 89 GLY A CA 1
ATOM 648 C C . GLY A 1 89 ? -4.739 -7.929 1.522 1.00 98.00 89 GLY A C 1
ATOM 649 O O . GLY A 1 89 ? -5.635 -7.108 1.681 1.00 98.00 89 GLY A O 1
ATOM 650 N N . ALA A 1 90 ? -3.781 -7.738 0.613 1.00 98.50 90 ALA A N 1
ATOM 651 C CA . ALA A 1 90 ? -3.942 -6.756 -0.462 1.00 98.50 90 ALA A CA 1
ATOM 652 C C . ALA A 1 90 ? -4.984 -7.248 -1.488 1.00 98.50 90 ALA A C 1
ATOM 654 O O . ALA A 1 90 ? -4.875 -8.370 -1.985 1.00 98.50 90 ALA A O 1
ATOM 655 N N . ASP A 1 91 ? -5.970 -6.414 -1.842 1.00 98.62 91 ASP A N 1
ATOM 656 C CA . ASP A 1 91 ? -7.013 -6.780 -2.820 1.00 98.62 91 ASP A CA 1
ATOM 657 C C . ASP A 1 91 ? -6.492 -6.705 -4.255 1.00 98.62 91 ASP A C 1
ATOM 659 O O . ASP A 1 91 ? -6.850 -7.509 -5.118 1.00 98.62 91 ASP A O 1
ATOM 663 N N . ALA A 1 92 ? -5.625 -5.728 -4.514 1.00 98.19 92 ALA A N 1
ATOM 664 C CA . ALA A 1 92 ? -4.934 -5.572 -5.778 1.00 98.19 92 ALA A CA 1
ATOM 665 C C . ALA A 1 92 ? -3.445 -5.355 -5.525 1.00 98.19 92 ALA A C 1
ATOM 667 O O . ALA A 1 92 ? -3.048 -4.591 -4.646 1.00 98.19 92 ALA A O 1
ATOM 668 N N . VAL A 1 93 ? -2.615 -6.006 -6.336 1.00 97.94 93 VAL A N 1
ATOM 669 C CA . VAL A 1 93 ? -1.171 -5.781 -6.331 1.00 97.94 93 VAL A CA 1
ATOM 670 C C . VAL A 1 93 ? -0.725 -5.511 -7.755 1.00 97.94 93 VAL A C 1
ATOM 672 O O . VAL A 1 93 ? -1.001 -6.310 -8.654 1.00 97.94 93 VAL A O 1
ATOM 675 N N . ILE A 1 94 ? -0.075 -4.369 -7.953 1.00 96.69 94 ILE A N 1
ATOM 676 C CA . ILE A 1 94 ? 0.424 -3.915 -9.246 1.00 96.69 94 ILE A CA 1
ATOM 677 C C . ILE A 1 94 ? 1.935 -4.119 -9.274 1.00 96.69 94 ILE A C 1
ATOM 679 O O . ILE A 1 94 ? 2.665 -3.494 -8.504 1.00 96.69 94 ILE A O 1
ATOM 683 N N . MET A 1 95 ? 2.394 -4.993 -10.169 1.00 95.88 95 MET A N 1
ATOM 684 C CA . MET A 1 95 ? 3.816 -5.235 -10.402 1.00 95.88 95 MET A CA 1
ATOM 685 C C . MET A 1 95 ? 4.327 -4.295 -11.494 1.00 95.88 95 MET A C 1
ATOM 687 O O . MET A 1 95 ? 3.898 -4.402 -12.646 1.00 95.88 95 MET A O 1
ATOM 691 N N . GLY A 1 96 ? 5.234 -3.384 -11.140 1.00 91.94 96 GLY A N 1
ATOM 692 C CA . GLY A 1 96 ? 5.694 -2.329 -12.050 1.00 91.94 96 GLY A CA 1
ATOM 693 C C . GLY A 1 96 ? 6.362 -2.875 -13.313 1.00 91.94 96 GLY A C 1
ATOM 694 O O . GLY A 1 96 ? 6.075 -2.433 -14.420 1.00 91.94 96 GLY A O 1
ATOM 695 N N . GLU A 1 97 ? 7.196 -3.893 -13.164 1.00 94.00 97 GLU A N 1
ATOM 696 C CA . GLU A 1 97 ? 7.976 -4.524 -14.227 1.00 94.00 97 GLU A CA 1
ATOM 697 C C . GLU A 1 97 ? 7.063 -5.238 -15.222 1.00 94.00 97 GLU A C 1
ATOM 699 O O . GLU A 1 97 ? 7.307 -5.199 -16.426 1.00 94.00 97 GLU A O 1
ATOM 704 N N . ARG A 1 98 ? 5.971 -5.843 -14.737 1.00 93.69 98 ARG A N 1
ATOM 705 C CA . ARG A 1 98 ? 4.969 -6.469 -15.602 1.00 93.69 98 ARG A CA 1
ATOM 706 C C . ARG A 1 98 ? 4.224 -5.426 -16.429 1.00 93.69 98 ARG A C 1
ATOM 708 O O . ARG A 1 98 ? 3.985 -5.656 -17.611 1.00 93.69 98 ARG A O 1
ATOM 715 N N . GLU A 1 99 ? 3.891 -4.287 -15.829 1.00 94.75 99 GLU A N 1
ATOM 716 C CA . GLU A 1 99 ? 3.225 -3.197 -16.543 1.00 94.75 99 GLU A CA 1
ATOM 717 C C . GLU A 1 99 ? 4.156 -2.540 -17.572 1.00 94.75 99 GLU A C 1
ATOM 719 O O . GLU A 1 99 ? 3.740 -2.258 -18.695 1.00 94.75 99 GLU A O 1
ATOM 724 N N . ILE A 1 100 ? 5.444 -2.397 -17.247 1.00 94.62 100 ILE A N 1
ATOM 725 C CA . ILE A 1 100 ? 6.468 -1.951 -18.200 1.00 94.62 100 ILE A CA 1
ATOM 726 C C . ILE A 1 100 ? 6.585 -2.945 -19.361 1.00 94.62 100 ILE A C 1
ATOM 728 O O . ILE A 1 100 ? 6.515 -2.538 -20.520 1.00 94.62 100 ILE A O 1
ATOM 732 N N . ALA A 1 101 ? 6.721 -4.244 -19.076 1.00 95.31 101 ALA A N 1
ATOM 733 C CA . ALA A 1 101 ? 6.830 -5.279 -20.104 1.00 95.31 101 ALA A CA 1
ATOM 734 C C . ALA A 1 101 ? 5.603 -5.300 -21.027 1.00 95.31 101 ALA A C 1
ATOM 736 O O . ALA A 1 101 ? 5.743 -5.402 -22.248 1.00 95.31 101 ALA A O 1
ATOM 737 N N . ARG A 1 102 ? 4.403 -5.142 -20.455 1.00 94.19 102 ARG A N 1
ATOM 738 C CA . ARG A 1 102 ? 3.159 -5.000 -21.212 1.00 94.19 102 ARG A CA 1
ATOM 739 C C . ARG A 1 102 ? 3.201 -3.778 -22.130 1.00 94.19 102 ARG A C 1
ATOM 741 O O . ARG A 1 102 ? 2.953 -3.928 -23.323 1.00 94.19 102 ARG A O 1
ATOM 748 N N . GLY A 1 103 ? 3.567 -2.608 -21.609 1.00 95.00 103 GLY A N 1
ATOM 749 C CA . GLY A 1 103 ? 3.683 -1.385 -22.406 1.00 95.00 103 GLY A CA 1
ATOM 750 C C . GLY A 1 103 ? 4.698 -1.510 -23.549 1.00 95.00 103 GLY A C 1
ATOM 751 O O . GLY A 1 103 ? 4.447 -1.035 -24.655 1.00 95.00 103 GLY A O 1
ATOM 752 N N . MET A 1 104 ? 5.816 -2.211 -23.328 1.00 96.25 104 MET A N 1
ATOM 753 C CA . MET A 1 104 ? 6.794 -2.505 -24.383 1.00 96.25 104 MET A CA 1
ATOM 754 C C . MET A 1 104 ? 6.215 -3.427 -25.461 1.00 96.25 104 MET A C 1
ATOM 756 O O . MET A 1 104 ? 6.388 -3.158 -26.647 1.00 96.25 104 MET A O 1
ATOM 760 N N . ALA A 1 105 ? 5.510 -4.493 -25.075 1.00 95.12 105 ALA A N 1
ATOM 761 C CA . ALA A 1 105 ? 4.876 -5.407 -26.025 1.00 95.12 105 ALA A CA 1
ATOM 762 C C . ALA A 1 105 ? 3.794 -4.704 -26.863 1.00 95.12 105 ALA A C 1
ATOM 764 O 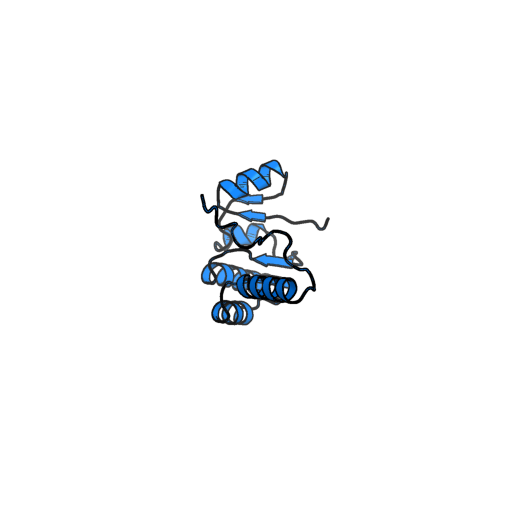O . ALA A 1 105 ? 3.731 -4.889 -28.080 1.00 95.12 105 ALA A O 1
ATOM 765 N N . GLU A 1 106 ? 2.978 -3.856 -26.233 1.00 94.88 106 GLU A N 1
ATOM 766 C CA . GLU A 1 106 ? 1.987 -3.022 -26.920 1.00 94.88 106 GLU A CA 1
ATOM 767 C C . GLU A 1 106 ? 2.665 -2.053 -27.903 1.00 94.88 106 GLU A C 1
ATOM 769 O O . GLU A 1 106 ? 2.241 -1.952 -29.051 1.00 94.88 106 GLU A O 1
ATOM 774 N N . ALA A 1 107 ? 3.768 -1.407 -27.514 1.00 93.19 107 ALA A N 1
ATOM 775 C CA . ALA A 1 107 ? 4.513 -0.508 -28.397 1.00 93.19 107 ALA A CA 1
ATOM 776 C C . ALA A 1 107 ? 5.185 -1.222 -29.586 1.00 93.19 107 ALA A C 1
ATOM 778 O O . ALA A 1 107 ? 5.279 -0.641 -30.664 1.00 93.19 107 ALA A O 1
ATOM 779 N N . LEU A 1 108 ? 5.642 -2.467 -29.406 1.00 92.00 108 LEU A N 1
ATOM 780 C CA . LEU A 1 108 ? 6.251 -3.280 -30.468 1.00 92.00 108 LEU A CA 1
ATOM 781 C C . LEU A 1 108 ? 5.228 -3.822 -31.476 1.00 92.00 108 LEU A C 1
ATOM 783 O O . LEU A 1 108 ? 5.587 -4.099 -32.617 1.00 92.00 108 LEU A O 1
ATOM 787 N N . THR A 1 109 ? 3.979 -4.020 -31.046 1.00 88.12 109 THR A N 1
ATOM 788 C CA . THR A 1 109 ? 2.902 -4.603 -31.867 1.00 88.12 109 THR A CA 1
ATOM 789 C C . THR A 1 109 ? 1.947 -3.559 -32.435 1.00 88.12 109 THR A C 1
ATOM 791 O O . THR A 1 109 ? 1.244 -3.838 -33.407 1.00 88.12 109 THR A O 1
ATOM 794 N N . ALA A 1 110 ? 1.935 -2.348 -31.874 1.00 79.25 110 ALA A N 1
ATOM 795 C CA . ALA A 1 110 ? 1.331 -1.196 -32.513 1.00 79.25 110 ALA A CA 1
ATOM 796 C C . ALA A 1 110 ? 2.078 -0.926 -33.825 1.00 79.25 110 ALA A C 1
ATOM 798 O O . ALA A 1 110 ? 3.275 -0.650 -33.807 1.00 79.25 110 ALA A O 1
ATOM 799 N N . ASP A 1 111 ? 1.371 -1.014 -34.954 1.00 62.12 111 ASP A N 1
ATOM 800 C CA . ASP A 1 111 ? 1.882 -0.767 -36.308 1.00 62.12 111 ASP A CA 1
ATOM 801 C C . ASP A 1 111 ? 2.315 0.703 -36.477 1.00 62.12 111 ASP A C 1
ATOM 803 O O . ASP A 1 111 ? 1.632 1.551 -37.051 1.00 62.12 111 ASP A O 1
ATOM 807 N N . ARG A 1 112 ? 3.455 1.040 -35.876 1.00 56.91 112 ARG A N 1
ATOM 808 C CA . ARG A 1 112 ? 4.216 2.262 -36.094 1.00 56.91 112 ARG A CA 1
ATOM 809 C C . ARG A 1 112 ? 5.645 1.838 -36.366 1.00 56.91 112 ARG A C 1
ATOM 811 O O . ARG A 1 112 ? 6.382 1.467 -35.456 1.00 56.91 112 ARG A O 1
ATOM 818 N N . ALA A 1 113 ? 6.059 1.984 -37.623 1.00 57.34 113 ALA A N 1
ATOM 819 C CA . ALA A 1 113 ? 7.464 2.185 -37.939 1.00 57.34 113 ALA A CA 1
ATOM 820 C C . ALA A 1 113 ? 8.011 3.243 -36.971 1.00 57.34 113 ALA A C 1
ATOM 822 O O . ALA A 1 113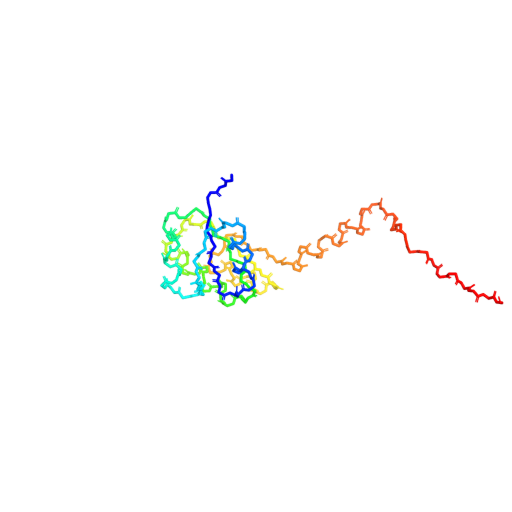 ? 7.473 4.350 -36.926 1.00 57.34 113 ALA A O 1
ATOM 823 N N . VAL A 1 114 ? 9.022 2.896 -36.171 1.00 57.69 114 VAL A N 1
ATOM 824 C CA . VAL A 1 114 ? 9.701 3.839 -35.275 1.00 57.69 114 VAL A CA 1
ATOM 825 C C . VAL A 1 114 ? 10.287 4.951 -36.153 1.00 57.69 114 VAL A C 1
ATOM 827 O O . VAL A 1 114 ? 11.261 4.696 -36.868 1.00 57.69 114 VAL A O 1
ATOM 830 N N . PRO A 1 115 ? 9.729 6.178 -36.169 1.00 49.44 115 PRO A N 1
ATOM 831 C CA . PRO A 1 115 ? 10.291 7.247 -36.974 1.00 49.44 115 PRO A CA 1
ATOM 832 C C . PRO A 1 115 ? 11.549 7.723 -36.248 1.00 49.44 115 PRO A C 1
ATOM 834 O O . PRO A 1 115 ? 11.451 8.343 -35.191 1.00 49.44 115 PRO A O 1
ATOM 837 N N . GLY A 1 116 ? 12.729 7.397 -36.781 1.00 53.91 116 GLY A N 1
ATOM 838 C CA . GLY A 1 116 ? 13.993 7.942 -36.275 1.00 53.91 116 GLY A CA 1
ATOM 839 C C . GLY A 1 116 ? 15.181 6.988 -36.198 1.00 53.91 116 GLY A C 1
ATOM 840 O O . GLY A 1 116 ? 16.291 7.467 -35.995 1.00 53.91 116 GLY A O 1
ATOM 841 N N . LEU A 1 117 ? 15.017 5.679 -36.416 1.00 51.69 117 LEU A N 1
ATOM 842 C CA . LEU A 1 117 ? 16.176 4.793 -36.555 1.00 51.69 117 LEU A CA 1
ATOM 843 C C . LEU A 1 117 ? 16.646 4.789 -38.018 1.00 51.69 117 LEU A C 1
ATOM 845 O O . LEU A 1 117 ? 16.398 3.846 -38.765 1.00 51.69 117 LEU A O 1
ATOM 849 N N . GLN A 1 118 ? 17.274 5.883 -38.459 1.00 50.22 118 GLN A N 1
ATOM 850 C CA . GLN A 1 118 ? 17.992 5.848 -39.731 1.00 50.22 118 GLN A CA 1
ATOM 851 C C . GLN A 1 118 ? 19.233 4.956 -39.568 1.00 50.22 118 GLN A C 1
ATOM 853 O O . GLN A 1 118 ? 20.028 5.201 -38.657 1.00 50.22 118 GLN A O 1
ATOM 858 N N . PRO A 1 119 ? 19.420 3.921 -40.410 1.00 48.44 119 PRO A N 1
ATOM 859 C CA . PRO A 1 119 ? 20.669 3.176 -40.438 1.00 48.44 119 PRO A CA 1
ATOM 860 C C . PRO A 1 119 ? 21.806 4.141 -40.782 1.00 48.44 119 PRO A C 1
ATOM 862 O O . PRO A 1 119 ? 21.684 4.954 -41.699 1.00 48.44 119 PRO A O 1
ATOM 865 N N . GLY A 1 120 ? 22.874 4.077 -39.985 1.00 53.12 120 GLY A N 1
ATOM 866 C CA . GLY A 1 120 ? 23.983 5.021 -40.012 1.00 53.12 120 GLY A CA 1
ATOM 867 C C . GLY A 1 120 ? 24.485 5.292 -41.425 1.00 53.12 120 GLY A C 1
ATOM 868 O O . GLY A 1 120 ? 24.910 4.385 -42.141 1.00 53.12 120 GLY A O 1
ATOM 869 N N . VAL A 1 121 ? 24.454 6.568 -41.804 1.00 49.78 121 VAL A N 1
ATOM 870 C CA . VAL A 1 121 ? 25.150 7.065 -42.985 1.00 49.78 121 VAL A CA 1
ATOM 871 C C . VAL A 1 121 ? 26.630 6.768 -42.770 1.00 49.78 121 VAL A C 1
ATOM 873 O O . VAL A 1 121 ? 27.286 7.372 -41.924 1.00 49.78 121 VAL A O 1
ATOM 876 N N . THR A 1 122 ? 27.149 5.791 -43.509 1.00 52.81 122 THR A N 1
ATOM 877 C CA . THR A 1 122 ? 28.591 5.592 -43.627 1.00 52.81 122 THR A CA 1
ATOM 878 C C . THR A 1 122 ? 29.119 6.791 -44.399 1.00 52.81 122 THR A C 1
ATOM 880 O O . THR A 1 122 ? 28.923 6.890 -45.608 1.00 52.81 122 THR A O 1
ATOM 883 N N . GLN A 1 123 ? 29.730 7.744 -43.698 1.00 43.62 123 GLN A N 1
ATOM 884 C CA . GLN A 1 123 ? 30.473 8.815 -44.343 1.00 43.62 123 GLN A CA 1
ATOM 885 C C . GLN A 1 123 ? 31.780 8.205 -44.858 1.00 43.62 123 GLN A C 1
ATOM 887 O O . GLN A 1 123 ? 32.696 7.912 -44.095 1.00 43.62 123 GLN A O 1
ATOM 892 N N . THR A 1 124 ? 31.808 7.909 -46.155 1.00 42.88 124 THR A N 1
ATOM 893 C CA . THR A 1 124 ? 33.028 7.610 -46.904 1.00 42.88 124 THR A CA 1
ATOM 894 C C . THR A 1 124 ? 33.409 8.844 -47.713 1.00 42.88 124 THR A C 1
ATOM 896 O O . THR A 1 124 ? 32.550 9.399 -48.398 1.00 42.88 124 THR A O 1
ATOM 899 N N . ALA A 1 125 ? 34.711 9.145 -47.656 1.00 39.97 125 ALA A N 1
ATOM 900 C CA . ALA A 1 125 ? 35.488 10.175 -48.353 1.00 39.97 125 ALA A CA 1
ATOM 901 C C . ALA A 1 125 ? 35.490 11.573 -47.717 1.00 39.97 125 ALA A C 1
ATOM 903 O O . ALA A 1 125 ? 34.450 12.264 -47.739 1.00 39.97 125 ALA A O 1
#

Secondary structure (DSSP, 8-state):
-----EEE--HHHHHHHHHTT--EEES-TTSHHHHHTT-GGG-SEEEE--S-HHHHHHHHHHHHHH-TT-EEEEEESSHHHHHHHHHTT-SEEEEHHHHHHHHHHHHHHSS---TT-PPP-----

pLDDT: mean 91.15, std 15.11, range [39.97, 98.81]

Organism: NCBI:txid1398085

Foldseek 3Di:
DDQDAEEEADPVVVVVCVVVVGHYQHDQLLDLVSVVVRVLQPAQEDEAEDADLVSSLSNLLSSCVSHVRHAYEYEYADPVSQVSSVVSPHPHYHHPVVVVVVVVVCVVPPPDDPPPPDPDDPDDD

InterPro domains:
  IPR003148 Regulator of K+ conductance, N-terminal lobe [PF02254] (3-95)
  IPR036291 NAD(P)-binding domain superfamily [SSF51735] (1-107)

Sequence (125 aa):
GRPFLVIEDADQPLARLREAGIETIIGNAVVAEVLGLANLPAARQLAVAVPNAFEAGQIVSQARAANPGIAIIARAHSDAEVEHLRSLGADAVIMGEREIARGMAEALTADRAVPGLQPGVTQTA

Radius of gyration: 20.41 Å; chains: 1; bounding box: 49×36×64 Å